Protein AF-A0A2P4SP34-F1 (afdb_monomer)

Sequence (72 aa):
CGFLLWCMAPSPSNGAEFLYHRIIRPFFLKHEAQLDNVVKDLKDKAAETADTIAKEAKKATVNLLGEEKKST

Organism: Bambusicola thoracicus (NCBI:txid9083)

Structure (mmCIF, N/CA/C/O backbone):
data_AF-A0A2P4SP34-F1
#
_entry.id   AF-A0A2P4SP34-F1
#
loop_
_atom_site.group_PDB
_atom_site.id
_atom_site.type_symbol
_atom_site.label_atom_id
_atom_site.label_alt_id
_atom_site.label_comp_id
_atom_site.label_asym_id
_atom_site.label_entity_id
_atom_site.label_seq_id
_atom_site.pdbx_PDB_ins_code
_atom_site.Cartn_x
_atom_site.Cartn_y
_atom_site.Cartn_z
_atom_site.occupancy
_atom_site.B_iso_or_equiv
_atom_site.auth_seq_id
_atom_site.auth_comp_id
_atom_site.auth_asym_id
_atom_site.auth_atom_id
_atom_site.pdbx_PDB_model_num
ATOM 1 N N . CYS A 1 1 ? 17.499 -20.508 -0.299 1.00 61.94 1 CYS A N 1
ATOM 2 C CA . CYS A 1 1 ? 18.256 -19.526 0.515 1.00 61.94 1 CYS A CA 1
ATOM 3 C C . CYS A 1 1 ? 19.050 -18.499 -0.300 1.00 61.94 1 CYS A C 1
ATOM 5 O O . CYS A 1 1 ? 19.202 -17.391 0.189 1.00 61.94 1 CYS A O 1
ATOM 7 N N . GLY A 1 2 ? 19.514 -18.801 -1.524 1.00 73.00 2 GLY A N 1
ATOM 8 C CA . GLY A 1 2 ? 20.290 -17.843 -2.336 1.00 73.00 2 GLY A CA 1
ATOM 9 C C . GLY A 1 2 ? 19.582 -16.510 -2.615 1.00 73.00 2 GLY A C 1
ATOM 10 O O . GLY A 1 2 ? 20.206 -15.465 -2.508 1.00 73.00 2 GLY A O 1
ATOM 11 N N . PHE A 1 3 ? 18.268 -16.534 -2.864 1.00 71.69 3 PHE A N 1
ATOM 12 C CA . PHE A 1 3 ? 17.454 -15.322 -3.034 1.00 71.69 3 PHE A CA 1
ATOM 13 C C . PHE A 1 3 ? 17.452 -14.425 -1.784 1.00 71.69 3 PHE A C 1
ATOM 15 O O . PHE A 1 3 ? 17.716 -13.236 -1.881 1.00 71.69 3 PHE A O 1
ATOM 22 N N . LEU A 1 4 ? 17.230 -15.007 -0.599 1.00 73.62 4 LEU A N 1
ATOM 23 C CA . LEU A 1 4 ? 17.216 -14.267 0.669 1.00 73.62 4 LEU A CA 1
ATOM 24 C C . LEU A 1 4 ? 18.605 -13.719 1.036 1.00 73.62 4 LEU A C 1
ATOM 26 O O . LEU A 1 4 ? 18.707 -12.593 1.508 1.00 73.62 4 LEU A O 1
ATOM 30 N N . LEU A 1 5 ? 19.674 -14.481 0.770 1.00 75.00 5 LEU A N 1
ATOM 31 C CA . LEU A 1 5 ? 21.053 -14.013 0.954 1.00 75.00 5 LEU A CA 1
ATOM 32 C C . LEU A 1 5 ? 21.400 -12.872 -0.007 1.00 75.00 5 LEU A C 1
ATOM 34 O O . LEU A 1 5 ? 22.043 -11.914 0.402 1.00 75.00 5 LEU A O 1
ATOM 38 N N . TRP A 1 6 ? 20.927 -12.930 -1.252 1.00 70.25 6 TRP A N 1
ATOM 39 C CA . TRP A 1 6 ? 21.044 -11.829 -2.208 1.00 70.25 6 TRP A CA 1
ATOM 40 C C . TRP A 1 6 ? 20.245 -10.595 -1.748 1.00 70.25 6 TRP A C 1
ATOM 42 O O . TRP A 1 6 ? 20.691 -9.467 -1.940 1.00 70.25 6 TRP A O 1
ATOM 52 N N . CYS A 1 7 ? 19.085 -10.779 -1.109 1.00 63.06 7 CYS A N 1
ATOM 53 C CA . CYS A 1 7 ? 18.303 -9.682 -0.528 1.00 63.06 7 CYS A CA 1
ATOM 54 C C . CYS A 1 7 ? 18.956 -9.035 0.706 1.00 63.06 7 CYS A C 1
ATOM 56 O O . CYS A 1 7 ? 18.660 -7.878 0.981 1.00 63.06 7 CYS A O 1
ATOM 58 N N . MET A 1 8 ? 19.807 -9.758 1.445 1.00 66.19 8 MET A N 1
ATOM 59 C CA . MET A 1 8 ? 20.485 -9.260 2.655 1.00 66.19 8 MET A CA 1
ATOM 60 C C . MET A 1 8 ? 21.942 -8.837 2.406 1.00 66.19 8 MET A C 1
ATOM 62 O O . MET A 1 8 ? 22.556 -8.201 3.261 1.00 66.19 8 MET A O 1
ATOM 66 N N . ALA A 1 9 ? 22.519 -9.198 1.256 1.00 65.81 9 ALA A N 1
ATOM 67 C CA . ALA A 1 9 ? 23.866 -8.794 0.886 1.00 65.81 9 ALA A CA 1
ATOM 68 C C . ALA A 1 9 ? 23.913 -7.264 0.709 1.00 65.81 9 ALA A C 1
ATOM 70 O O . ALA A 1 9 ? 23.116 -6.740 -0.071 1.00 65.81 9 ALA A O 1
ATOM 71 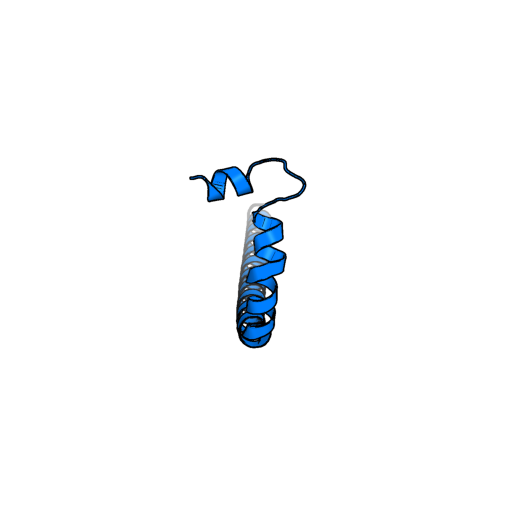N N . PRO A 1 10 ? 24.840 -6.544 1.375 1.00 57.94 10 PRO A N 1
ATOM 72 C CA . PRO A 1 10 ? 25.022 -5.104 1.215 1.00 57.94 10 PRO A CA 1
ATOM 73 C C . PRO A 1 10 ? 25.688 -4.834 -0.139 1.00 57.94 10 PRO A C 1
ATOM 75 O O . PRO A 1 10 ? 26.867 -4.507 -0.230 1.00 57.94 10 PRO A O 1
ATOM 78 N N . SER A 1 11 ? 24.946 -5.062 -1.217 1.00 54.16 11 SER A N 1
ATOM 79 C CA . SER A 1 11 ? 25.367 -4.788 -2.580 1.00 54.16 11 SER A CA 1
ATOM 80 C C . SER A 1 11 ? 24.527 -3.630 -3.112 1.00 54.16 11 SER A C 1
ATOM 82 O O . SER A 1 11 ? 23.305 -3.672 -2.990 1.00 54.16 11 SER A O 1
ATOM 84 N N . PRO A 1 12 ? 25.122 -2.623 -3.775 1.00 54.81 12 PRO A N 1
ATOM 85 C CA . PRO A 1 12 ? 24.369 -1.582 -4.483 1.00 54.81 12 PRO A CA 1
ATOM 86 C C . PRO A 1 12 ? 23.449 -2.154 -5.583 1.00 54.81 12 PRO A C 1
ATOM 88 O O . PRO A 1 12 ? 22.603 -1.446 -6.116 1.00 54.81 12 PRO A O 1
ATOM 91 N N . SER A 1 13 ? 23.584 -3.449 -5.900 1.00 56.22 13 SER A N 1
ATOM 92 C CA . SER A 1 13 ? 22.609 -4.263 -6.632 1.00 56.22 13 SER A CA 1
ATOM 93 C C . SER A 1 13 ? 21.755 -5.114 -5.679 1.00 56.22 13 SER A C 1
ATOM 95 O O . SER A 1 13 ? 21.728 -6.344 -5.792 1.00 56.22 13 SER A O 1
ATOM 97 N N . ASN A 1 14 ? 21.062 -4.473 -4.731 1.00 63.19 14 ASN A N 1
ATOM 98 C CA . ASN A 1 14 ? 20.050 -5.108 -3.885 1.00 63.19 14 ASN A CA 1
A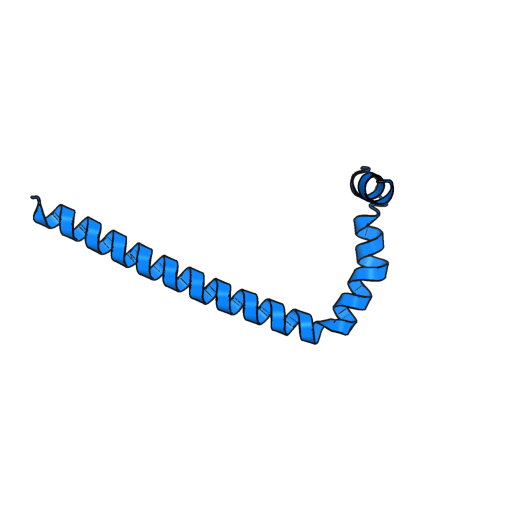TOM 99 C C . ASN A 1 14 ? 19.092 -5.890 -4.794 1.00 63.19 14 ASN A C 1
ATOM 101 O O . ASN A 1 14 ? 18.339 -5.301 -5.568 1.00 63.19 14 ASN A O 1
ATOM 105 N N . GLY A 1 15 ? 19.097 -7.224 -4.741 1.00 68.12 15 GLY A N 1
ATOM 106 C CA . GLY A 1 15 ? 18.194 -8.012 -5.601 1.00 68.12 15 GLY A CA 1
ATOM 107 C C . GLY A 1 15 ? 16.733 -7.756 -5.293 1.00 68.12 15 GLY A C 1
ATOM 108 O O . GLY A 1 15 ? 15.899 -7.894 -6.180 1.00 68.12 15 GLY A O 1
ATOM 109 N N . ALA A 1 16 ? 16.443 -7.317 -4.066 1.00 69.69 16 ALA A N 1
ATOM 110 C CA . ALA A 1 16 ? 15.143 -6.787 -3.694 1.00 69.69 16 ALA A CA 1
ATOM 111 C C . ALA A 1 16 ? 14.786 -5.538 -4.520 1.00 69.69 16 ALA A C 1
ATOM 113 O O . ALA A 1 16 ? 13.704 -5.494 -5.088 1.00 69.69 16 ALA A O 1
ATOM 114 N N . GLU A 1 17 ? 15.701 -4.576 -4.666 1.00 71.62 17 GLU A N 1
ATOM 115 C CA . GLU A 1 17 ? 15.509 -3.342 -5.445 1.00 71.62 17 GLU A CA 1
ATOM 116 C C . GLU A 1 17 ? 15.373 -3.629 -6.947 1.00 71.62 17 GLU A C 1
ATOM 118 O O . GLU A 1 17 ? 14.473 -3.121 -7.615 1.00 71.62 17 GLU A O 1
ATOM 123 N N . PHE A 1 18 ? 16.227 -4.508 -7.483 1.00 75.88 18 PHE A N 1
ATOM 124 C CA . PHE A 1 18 ? 16.167 -4.918 -8.885 1.00 75.88 18 PHE A CA 1
ATOM 125 C C . PHE A 1 18 ? 14.856 -5.648 -9.199 1.00 75.88 18 PHE A C 1
ATOM 127 O O . PHE A 1 18 ? 14.184 -5.327 -10.182 1.00 75.88 18 PHE A O 1
ATOM 134 N N . LEU A 1 19 ? 14.447 -6.588 -8.342 1.00 76.81 19 LEU A N 1
ATOM 135 C CA . LEU A 1 19 ? 13.154 -7.262 -8.449 1.00 76.81 19 LEU A CA 1
ATOM 136 C C . LEU A 1 19 ? 11.998 -6.264 -8.300 1.00 76.81 19 LEU A C 1
ATOM 138 O O . LEU A 1 19 ? 11.009 -6.360 -9.033 1.00 76.81 19 LEU A O 1
ATOM 142 N N . TYR A 1 20 ? 12.144 -5.280 -7.409 1.00 72.19 20 TYR A N 1
ATOM 143 C CA . TYR A 1 20 ? 11.149 -4.240 -7.191 1.00 72.19 20 TYR A CA 1
ATOM 144 C C . TYR A 1 20 ? 10.936 -3.396 -8.445 1.00 72.19 20 TYR A C 1
ATOM 146 O O . TYR A 1 20 ? 9.819 -3.294 -8.944 1.00 72.19 20 TYR A O 1
ATOM 154 N N . HIS A 1 21 ? 12.005 -2.862 -9.031 1.00 73.62 21 HIS A N 1
ATOM 155 C CA . HIS A 1 21 ? 11.919 -2.000 -10.209 1.00 73.62 21 HIS A CA 1
ATOM 156 C C . HIS A 1 21 ? 11.564 -2.761 -11.494 1.00 73.62 21 HIS A C 1
ATOM 158 O O . HIS A 1 21 ? 10.863 -2.218 -12.351 1.00 73.62 21 HIS A O 1
ATOM 164 N N . ARG A 1 22 ? 12.036 -4.005 -11.652 1.00 72.88 22 ARG A N 1
ATOM 165 C CA . ARG A 1 22 ? 11.893 -4.778 -1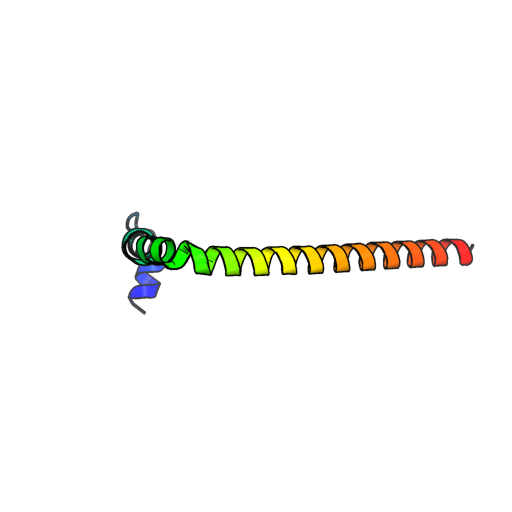2.897 1.00 72.88 22 ARG A CA 1
ATOM 166 C C . ARG A 1 22 ? 10.609 -5.597 -12.966 1.00 72.88 22 ARG A C 1
ATOM 168 O O . ARG A 1 22 ? 10.084 -5.759 -14.064 1.00 72.88 22 ARG A O 1
ATOM 175 N N . ILE A 1 23 ? 10.140 -6.137 -11.838 1.00 70.44 23 ILE A N 1
ATOM 176 C CA . ILE A 1 23 ? 9.011 -7.082 -11.792 1.00 70.44 23 ILE A CA 1
ATOM 177 C C . ILE A 1 23 ? 7.851 -6.530 -10.967 1.00 70.44 23 ILE A C 1
ATOM 179 O O . ILE A 1 23 ? 6.731 -6.496 -11.469 1.00 70.44 23 ILE A O 1
ATOM 183 N N . ILE A 1 24 ? 8.100 -6.053 -9.744 1.00 72.88 24 ILE A N 1
ATOM 184 C CA . ILE A 1 24 ? 7.018 -5.585 -8.862 1.00 72.88 24 ILE A CA 1
ATOM 185 C C . ILE A 1 24 ? 6.384 -4.316 -9.433 1.00 72.88 24 ILE A C 1
ATOM 187 O O . ILE A 1 24 ? 5.176 -4.281 -9.614 1.00 72.88 24 ILE A O 1
ATOM 191 N N . ARG A 1 25 ? 7.174 -3.311 -9.821 1.00 73.31 25 ARG A N 1
ATOM 192 C CA . ARG A 1 25 ? 6.697 -2.025 -10.353 1.00 73.31 25 ARG A CA 1
ATOM 193 C C . ARG A 1 25 ? 5.773 -2.149 -11.576 1.00 73.31 25 ARG A C 1
ATOM 195 O O . ARG A 1 25 ? 4.690 -1.572 -11.528 1.00 73.31 25 ARG A O 1
ATOM 202 N N . PRO A 1 26 ? 6.117 -2.881 -12.657 1.00 69.75 26 PRO A N 1
ATOM 203 C CA . PRO A 1 26 ? 5.207 -3.025 -13.795 1.00 69.75 26 PRO A CA 1
ATOM 204 C C . PRO A 1 26 ? 3.959 -3.853 -13.463 1.00 69.75 26 PRO A C 1
ATOM 206 O O . PRO A 1 26 ? 2.908 -3.622 -14.057 1.00 69.75 26 PRO A O 1
ATOM 209 N N . PHE A 1 27 ? 4.038 -4.790 -12.515 1.00 70.31 27 PHE A N 1
ATOM 210 C CA . PHE A 1 27 ? 2.872 -5.562 -12.084 1.00 70.31 27 PHE A CA 1
ATOM 211 C C . PHE A 1 27 ? 1.935 -4.732 -11.194 1.00 70.31 27 PHE A C 1
ATOM 213 O O . PHE A 1 27 ? 0.719 -4.784 -11.374 1.00 70.31 27 PHE A O 1
ATOM 220 N N . PHE A 1 28 ? 2.514 -3.916 -10.308 1.00 67.81 28 PHE A N 1
ATOM 221 C CA . PHE A 1 28 ? 1.834 -2.977 -9.417 1.00 67.81 28 PHE A CA 1
ATOM 222 C C . PHE A 1 28 ? 1.107 -1.892 -10.214 1.00 67.81 28 PHE A C 1
ATOM 224 O O . PHE A 1 28 ? -0.078 -1.702 -10.000 1.00 67.81 28 PHE A O 1
ATOM 231 N N . LEU A 1 29 ? 1.760 -1.275 -11.208 1.00 68.94 29 LEU A N 1
ATOM 232 C CA . LEU A 1 29 ? 1.124 -0.324 -12.137 1.00 68.94 29 LEU A CA 1
ATOM 233 C C . LEU A 1 29 ? -0.022 -0.966 -12.933 1.00 68.94 29 LEU A C 1
ATOM 235 O O . LEU A 1 29 ? -1.058 -0.354 -13.163 1.00 68.94 29 LEU A O 1
ATOM 239 N N . LYS A 1 30 ? 0.126 -2.232 -13.340 1.00 70.06 30 LYS A N 1
ATOM 240 C CA . LYS A 1 30 ? -0.922 -2.940 -14.091 1.00 70.06 30 LYS A CA 1
ATOM 241 C C . LYS A 1 30 ? -2.141 -3.308 -13.229 1.00 70.06 30 LYS A C 1
ATOM 243 O O . LYS A 1 30 ? -3.224 -3.490 -13.774 1.00 70.06 30 LYS A O 1
ATOM 248 N N . HIS A 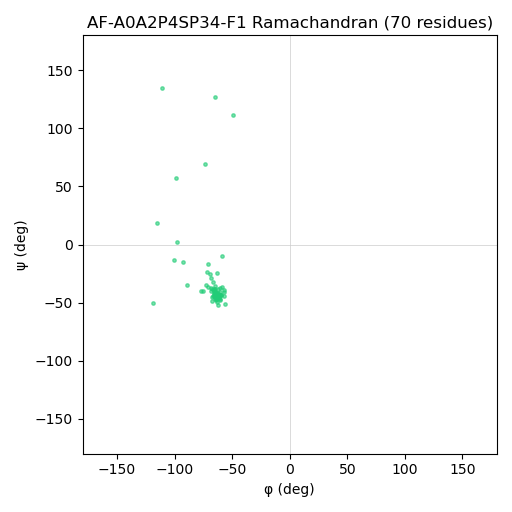1 31 ? -1.968 -3.411 -11.910 1.00 73.75 31 HIS A N 1
ATOM 249 C CA . HIS A 1 31 ? -3.021 -3.727 -10.933 1.00 73.75 31 HIS A CA 1
ATOM 250 C C . HIS A 1 31 ? -3.282 -2.557 -9.977 1.00 73.75 31 HIS A C 1
ATOM 252 O O . HIS A 1 31 ? -3.883 -2.746 -8.921 1.00 73.75 31 HIS A O 1
ATOM 258 N N . GLU A 1 32 ? -2.854 -1.350 -10.351 1.00 67.94 32 GLU A N 1
ATOM 259 C CA . GLU A 1 32 ? -2.923 -0.154 -9.515 1.00 67.94 32 GLU A CA 1
ATOM 260 C C . GLU A 1 32 ? -4.360 0.111 -9.086 1.00 67.94 32 GLU A C 1
ATOM 262 O O . GLU A 1 32 ? -4.601 0.327 -7.913 1.00 67.94 32 GLU A O 1
ATOM 267 N N . ALA A 1 33 ? -5.334 -0.070 -9.981 1.00 70.81 33 ALA A N 1
ATOM 268 C CA . ALA A 1 33 ? -6.748 0.062 -9.643 1.00 70.81 33 ALA A CA 1
ATOM 269 C C . ALA A 1 33 ? -7.204 -0.905 -8.533 1.00 70.81 33 ALA A C 1
ATOM 271 O O . ALA A 1 33 ? -8.026 -0.540 -7.701 1.00 70.81 33 ALA A O 1
ATOM 272 N N . GLN A 1 34 ? -6.692 -2.138 -8.488 1.00 73.62 34 GLN A N 1
ATOM 273 C CA . GLN A 1 34 ? -7.052 -3.084 -7.425 1.00 73.62 34 GLN A CA 1
ATOM 274 C C . GLN A 1 34 ? -6.326 -2.761 -6.122 1.00 73.62 34 GLN A C 1
ATOM 276 O O . GLN A 1 34 ? -6.923 -2.821 -5.051 1.00 73.62 34 GLN A O 1
ATOM 281 N N . LEU A 1 35 ? -5.055 -2.380 -6.214 1.00 74.31 35 LEU A N 1
ATOM 282 C CA . LEU A 1 35 ? -4.257 -1.993 -5.057 1.00 74.31 35 LEU A CA 1
ATOM 283 C C . LEU A 1 35 ? -4.745 -0.685 -4.438 1.00 74.31 35 LEU A C 1
ATOM 285 O O . LEU A 1 35 ? -4.785 -0.593 -3.220 1.00 74.31 35 LEU A O 1
ATOM 289 N N . ASP A 1 36 ? -5.178 0.279 -5.241 1.00 79.88 36 ASP A N 1
ATOM 290 C CA . ASP A 1 36 ? -5.727 1.552 -4.777 1.00 79.88 36 ASP A CA 1
ATOM 291 C C . ASP A 1 36 ? -7.041 1.338 -4.017 1.00 79.88 36 ASP A C 1
ATOM 293 O O . ASP A 1 36 ? -7.217 1.877 -2.927 1.00 79.88 36 ASP A O 1
ATOM 297 N N . ASN A 1 37 ? -7.914 0.446 -4.506 1.00 81.06 37 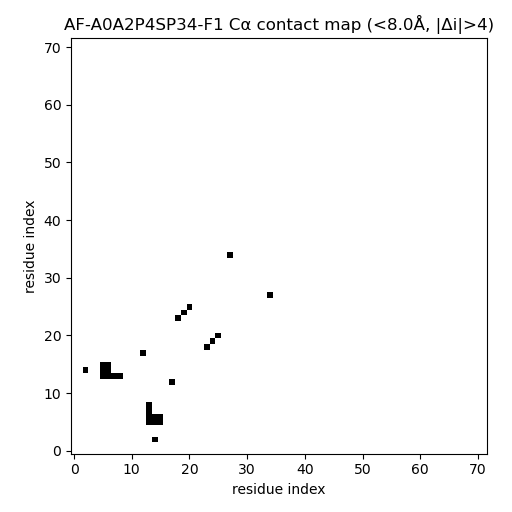ASN A N 1
ATOM 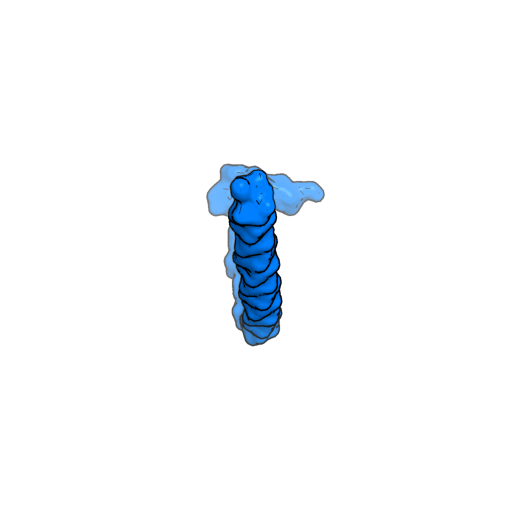298 C CA . ASN A 1 37 ? -9.115 0.042 -3.769 1.00 81.06 37 ASN A CA 1
ATOM 299 C C . ASN A 1 37 ? -8.769 -0.660 -2.444 1.00 81.06 37 ASN A C 1
ATOM 301 O O . ASN A 1 37 ? -9.318 -0.306 -1.407 1.00 81.06 37 ASN A O 1
ATOM 305 N N . VAL A 1 38 ? -7.814 -1.597 -2.444 1.00 82.25 38 VAL A N 1
ATOM 306 C CA . VAL A 1 38 ? -7.403 -2.310 -1.219 1.00 82.25 38 VAL A CA 1
ATOM 307 C C . VAL A 1 38 ? -6.739 -1.369 -0.208 1.00 82.25 38 VAL A C 1
ATOM 309 O O . VAL A 1 38 ? -7.009 -1.454 0.987 1.00 82.25 38 VAL A O 1
ATOM 312 N N . VAL A 1 39 ? -5.880 -0.454 -0.664 1.00 83.44 39 VAL A N 1
ATOM 313 C CA . VAL A 1 39 ? -5.233 0.560 0.182 1.00 83.44 39 VAL A CA 1
ATOM 314 C C . VAL A 1 39 ? -6.265 1.533 0.739 1.00 83.44 39 VAL A C 1
ATOM 316 O O . VAL A 1 39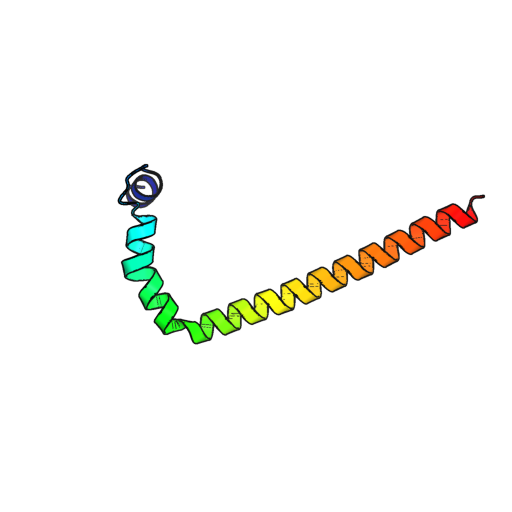 ? -6.173 1.904 1.909 1.00 83.44 39 VAL A O 1
ATOM 319 N N . LYS A 1 40 ? -7.263 1.919 -0.058 1.00 85.62 40 LYS A N 1
ATOM 320 C CA . LYS A 1 40 ? -8.373 2.755 0.392 1.00 85.62 40 LYS A CA 1
ATOM 321 C C . LYS A 1 40 ? -9.210 2.053 1.462 1.00 85.62 40 LYS A C 1
ATOM 323 O O . LYS A 1 40 ? -9.379 2.627 2.530 1.00 85.62 40 LYS A O 1
ATOM 328 N N . ASP A 1 41 ? -9.597 0.796 1.250 1.00 89.69 41 ASP A N 1
ATOM 329 C CA . ASP A 1 41 ? -10.330 0.001 2.246 1.00 89.69 41 ASP A CA 1
ATOM 330 C C . ASP A 1 41 ? -9.526 -0.189 3.543 1.00 89.69 41 ASP A C 1
ATOM 332 O O . ASP A 1 41 ? -10.068 -0.094 4.646 1.00 89.69 41 ASP A O 1
ATOM 336 N N . LEU A 1 42 ? -8.215 -0.432 3.434 1.00 88.50 42 LEU A N 1
ATOM 337 C CA . LEU A 1 42 ? -7.310 -0.518 4.584 1.00 88.50 42 LEU A CA 1
ATOM 338 C C . LEU A 1 42 ? -7.225 0.811 5.334 1.00 88.50 42 LEU A C 1
ATOM 340 O O . LEU A 1 42 ? -7.250 0.820 6.563 1.00 88.50 42 LEU A O 1
ATOM 344 N N . LYS A 1 43 ? -7.125 1.928 4.609 1.00 89.25 43 LYS A N 1
ATOM 345 C CA . LYS A 1 43 ? -7.067 3.273 5.183 1.00 89.25 43 LYS A CA 1
ATOM 346 C C . LYS A 1 43 ? -8.378 3.640 5.872 1.00 89.25 43 LYS A C 1
ATOM 348 O O . LYS A 1 43 ? -8.326 4.143 6.990 1.00 89.25 43 LYS A O 1
ATOM 353 N N . ASP A 1 44 ? -9.516 3.358 5.248 1.00 92.75 44 ASP A N 1
ATOM 354 C CA . ASP A 1 44 ? -10.840 3.622 5.812 1.00 92.75 44 ASP A CA 1
ATOM 355 C C . ASP A 1 44 ? -11.069 2.768 7.071 1.00 92.75 44 ASP A C 1
ATOM 357 O O . ASP A 1 44 ? -11.452 3.300 8.112 1.00 92.75 44 ASP A O 1
ATOM 361 N N . LYS A 1 45 ? -10.705 1.475 7.050 1.00 90.94 45 LYS A N 1
ATOM 362 C CA . LYS A 1 45 ? -10.745 0.615 8.249 1.00 90.94 45 LYS A CA 1
ATOM 363 C C . LYS A 1 45 ? -9.791 1.066 9.348 1.00 90.94 45 LYS A C 1
ATOM 365 O O . LYS A 1 45 ? -10.141 1.009 10.527 1.00 90.94 45 LYS A O 1
ATOM 370 N N . ALA A 1 46 ? -8.577 1.477 8.993 1.00 91.12 46 ALA A N 1
ATOM 371 C CA . ALA A 1 46 ? -7.608 1.984 9.956 1.00 91.12 46 ALA A CA 1
ATOM 372 C C . ALA A 1 46 ? -8.095 3.291 10.597 1.00 91.12 46 ALA A C 1
ATOM 374 O O . ALA A 1 46 ? -7.959 3.448 11.808 1.00 91.12 46 ALA A O 1
ATOM 375 N N . ALA A 1 47 ? -8.701 4.186 9.812 1.00 92.06 47 ALA A N 1
ATOM 376 C CA . ALA A 1 47 ? -9.314 5.413 10.307 1.00 92.06 47 ALA A CA 1
ATOM 377 C C . ALA A 1 47 ? -10.485 5.107 11.251 1.00 92.06 47 ALA A C 1
ATOM 379 O O . ALA A 1 47 ? -10.474 5.576 12.383 1.00 92.06 47 ALA A O 1
ATOM 380 N N . GLU A 1 48 ? -11.419 4.236 10.856 1.00 92.88 48 GLU A N 1
ATOM 381 C CA . GLU A 1 48 ? -12.542 3.818 11.709 1.00 92.88 48 GLU A CA 1
ATOM 382 C C . GLU A 1 48 ? -12.054 3.205 13.031 1.00 92.88 48 GLU A C 1
ATOM 384 O O . GLU A 1 48 ? -12.542 3.540 14.114 1.00 92.88 48 GLU A O 1
ATOM 389 N N . THR A 1 49 ? -11.039 2.341 12.958 1.00 90.56 49 THR A N 1
ATOM 390 C CA . THR A 1 49 ? -10.447 1.705 14.139 1.00 90.56 49 THR A CA 1
ATOM 391 C C . THR A 1 49 ? -9.785 2.750 15.039 1.00 90.56 49 THR A C 1
ATOM 393 O O . THR A 1 49 ? -9.993 2.734 16.250 1.00 90.56 49 THR A O 1
ATOM 396 N N . ALA A 1 50 ? -9.029 3.692 14.470 1.00 92.12 50 ALA A N 1
ATOM 397 C CA . ALA A 1 50 ? -8.385 4.769 15.214 1.00 92.12 50 ALA A CA 1
ATOM 398 C C . ALA A 1 50 ? -9.402 5.713 15.874 1.00 92.12 50 ALA A C 1
ATOM 400 O O . ALA A 1 50 ? -9.228 6.061 17.041 1.00 92.12 50 ALA A O 1
ATOM 401 N N . ASP A 1 51 ? -10.478 6.080 15.176 1.00 92.06 51 ASP A N 1
ATOM 402 C CA . ASP A 1 51 ? -11.574 6.888 15.720 1.00 92.06 51 ASP A CA 1
ATOM 403 C C . ASP A 1 51 ? -12.293 6.161 16.860 1.00 92.06 51 ASP A C 1
ATOM 405 O O . ASP A 1 51 ? -12.578 6.757 17.902 1.00 92.06 51 ASP A O 1
ATOM 409 N N . THR A 1 52 ? -12.529 4.856 16.710 1.00 91.69 52 THR A N 1
ATOM 410 C CA . THR A 1 52 ? -13.145 4.032 17.756 1.00 91.69 52 THR A CA 1
ATOM 411 C C . THR A 1 52 ? -12.244 3.949 18.987 1.00 91.69 52 THR A C 1
ATOM 413 O O . THR A 1 52 ? -12.699 4.211 20.098 1.00 91.69 52 THR A O 1
ATOM 416 N N . ILE A 1 53 ? -10.945 3.687 18.802 1.00 90.50 53 ILE A N 1
ATOM 417 C CA . ILE A 1 53 ? -9.958 3.672 19.891 1.00 90.50 53 ILE A CA 1
ATOM 418 C C . ILE A 1 53 ? -9.868 5.047 20.558 1.00 90.50 53 ILE A C 1
ATOM 420 O O . ILE A 1 53 ? -9.859 5.132 21.783 1.00 90.50 53 ILE A O 1
ATOM 424 N N . ALA A 1 54 ? -9.841 6.135 19.787 1.00 90.81 54 ALA A N 1
ATOM 425 C CA . ALA A 1 54 ? -9.791 7.487 20.329 1.00 90.81 54 ALA A CA 1
ATOM 426 C C . ALA A 1 54 ? -11.062 7.826 21.121 1.00 90.81 54 ALA A C 1
ATOM 428 O O . ALA A 1 54 ? -10.983 8.470 22.168 1.00 90.81 54 ALA A O 1
ATOM 429 N N . LYS A 1 55 ? -12.235 7.383 20.658 1.00 91.38 55 LYS A N 1
ATOM 430 C CA . LYS A 1 55 ? -13.512 7.569 21.354 1.00 91.38 55 LYS A CA 1
ATOM 431 C C . LYS A 1 55 ? -13.565 6.775 22.657 1.00 91.38 55 LYS A C 1
ATOM 433 O O . LYS A 1 55 ? -13.948 7.341 23.680 1.00 91.38 55 LYS A O 1
ATOM 438 N N . GLU A 1 56 ? -13.143 5.514 22.642 1.00 90.62 56 GLU A N 1
ATOM 439 C CA . GLU A 1 56 ? -13.070 4.680 23.845 1.00 90.62 56 GLU A CA 1
ATOM 440 C C . GLU A 1 56 ? -12.021 5.206 24.831 1.00 90.62 56 GLU A C 1
ATOM 442 O O . GLU A 1 56 ? -12.304 5.297 26.021 1.00 90.62 56 GLU A O 1
ATOM 447 N N . ALA A 1 57 ? -10.861 5.667 24.355 1.00 88.06 57 ALA A N 1
ATOM 448 C CA . ALA A 1 57 ? -9.851 6.308 25.193 1.00 88.06 57 ALA A CA 1
ATOM 449 C C . ALA A 1 57 ? -10.391 7.589 25.841 1.00 88.06 57 ALA A C 1
ATOM 451 O O . ALA A 1 57 ? -10.268 7.765 27.048 1.00 88.06 57 ALA A O 1
ATOM 452 N N .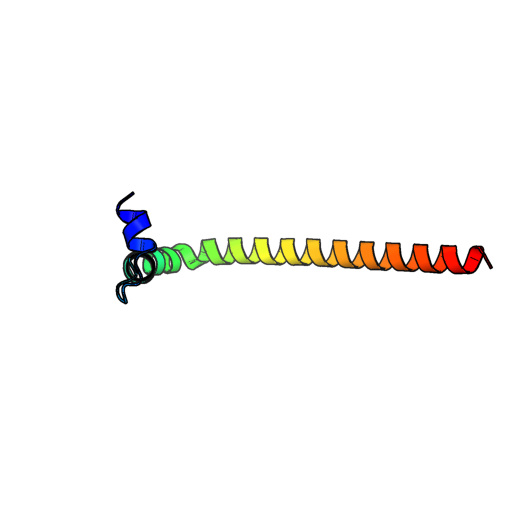 LYS A 1 58 ? -11.065 8.462 25.079 1.00 87.81 58 LYS A N 1
ATOM 453 C CA . LYS A 1 58 ? -11.714 9.664 25.632 1.00 87.81 58 LYS A CA 1
ATOM 454 C C . LYS A 1 58 ? -12.772 9.305 26.673 1.00 87.81 58 LYS A C 1
ATOM 456 O O . LYS A 1 58 ? -12.825 9.940 27.721 1.00 87.81 58 LYS A O 1
ATOM 461 N N . LYS A 1 59 ? -13.597 8.291 26.408 1.00 88.19 59 LYS A N 1
ATOM 462 C CA . LYS A 1 59 ? -14.639 7.825 27.330 1.00 88.19 59 LYS A CA 1
ATOM 463 C C . LYS A 1 59 ? -14.045 7.227 28.607 1.00 88.19 59 LYS A C 1
ATOM 465 O O . LYS A 1 59 ? -14.517 7.545 29.694 1.00 88.19 59 LYS A O 1
ATOM 470 N N . ALA A 1 60 ? -12.992 6.422 28.487 1.00 86.38 60 ALA A N 1
ATOM 471 C CA . ALA A 1 60 ? -12.254 5.875 29.618 1.00 86.38 60 ALA A CA 1
ATOM 472 C C . ALA A 1 60 ? -11.627 6.994 30.460 1.00 86.38 60 ALA A C 1
ATOM 474 O O . ALA A 1 60 ? -11.805 7.005 31.672 1.00 86.38 60 ALA A O 1
ATOM 475 N N . THR A 1 61 ? -10.993 7.989 29.833 1.00 84.38 61 THR A N 1
ATOM 476 C CA . THR A 1 61 ? -10.430 9.151 30.536 1.00 84.38 61 THR A CA 1
ATOM 477 C C . THR A 1 61 ? -11.504 9.972 31.252 1.00 84.38 61 THR A C 1
ATOM 479 O O . THR A 1 61 ? -11.297 10.370 32.393 1.00 84.38 61 THR A O 1
ATOM 482 N N . VAL A 1 62 ? -12.668 10.205 30.631 1.00 84.00 62 VAL A N 1
ATOM 483 C CA . VAL A 1 62 ? -13.790 10.919 31.271 1.00 84.00 62 VAL A CA 1
ATOM 484 C C . VAL A 1 62 ? -14.352 10.132 32.456 1.00 84.00 62 VAL A C 1
ATOM 486 O O . VAL A 1 62 ? -14.636 10.727 33.493 1.00 84.00 62 VAL A O 1
ATOM 489 N N . ASN A 1 63 ? -14.474 8.807 32.336 1.00 81.69 63 ASN A N 1
ATOM 490 C CA . ASN A 1 63 ? -14.912 7.959 33.443 1.00 81.69 63 ASN A CA 1
ATOM 491 C C . ASN A 1 63 ? -13.905 7.979 34.601 1.00 81.69 63 ASN A C 1
ATOM 493 O O . ASN A 1 63 ? -14.317 8.174 35.738 1.00 81.69 63 ASN A O 1
ATOM 497 N N . LEU A 1 64 ? -12.603 7.862 34.318 1.00 77.75 64 LEU A N 1
ATOM 498 C CA . LEU A 1 64 ? -11.541 7.935 35.330 1.00 77.75 64 LEU A CA 1
ATOM 499 C C . LEU A 1 64 ? -11.536 9.289 36.060 1.00 77.75 64 LEU A C 1
ATOM 501 O O . LEU A 1 64 ? -11.464 9.328 37.285 1.00 77.75 64 LEU A O 1
ATOM 505 N N . LEU A 1 65 ? -11.686 10.397 35.325 1.00 72.88 65 LEU A N 1
ATOM 506 C CA . LEU A 1 65 ? -11.763 11.741 35.909 1.00 72.88 65 LEU A CA 1
ATOM 507 C C . LEU A 1 65 ? -13.045 11.943 36.744 1.00 72.88 65 LEU A C 1
ATOM 509 O O . LEU A 1 65 ? -13.055 12.681 37.728 1.00 72.88 65 LEU A O 1
ATOM 513 N N . GLY A 1 66 ? -14.141 11.294 36.343 1.00 67.81 66 GLY A N 1
ATOM 514 C CA . GLY A 1 66 ? -15.403 11.290 37.080 1.00 67.81 66 GLY A CA 1
ATOM 515 C C . GLY A 1 66 ? -15.337 10.484 38.379 1.00 67.81 66 GLY A C 1
ATOM 516 O O . GLY A 1 66 ? -15.916 10.905 39.379 1.00 67.81 66 GLY A O 1
ATOM 517 N N . GLU A 1 67 ? -14.611 9.364 38.383 1.00 62.81 67 GLU A N 1
ATOM 518 C CA . GLU A 1 67 ? -14.368 8.557 39.585 1.00 62.81 67 GLU A CA 1
ATOM 519 C C . GLU A 1 67 ? -13.461 9.303 40.579 1.00 62.81 67 GLU A C 1
ATOM 521 O O . GLU A 1 67 ? -13.761 9.328 41.773 1.00 62.81 67 GLU A O 1
ATOM 526 N N . GLU A 1 68 ? -12.430 10.010 40.094 1.00 58.56 68 GLU A N 1
ATOM 527 C CA . GLU A 1 68 ? -11.559 10.854 40.930 1.00 58.56 68 GLU A CA 1
ATOM 528 C C . GLU A 1 68 ? -12.355 11.957 41.655 1.00 58.56 68 GLU A C 1
ATOM 530 O O . GLU A 1 68 ? -12.205 12.152 42.862 1.00 58.56 68 GLU A O 1
ATOM 535 N N . LYS A 1 69 ? -13.290 12.620 40.956 1.00 54.78 69 LYS 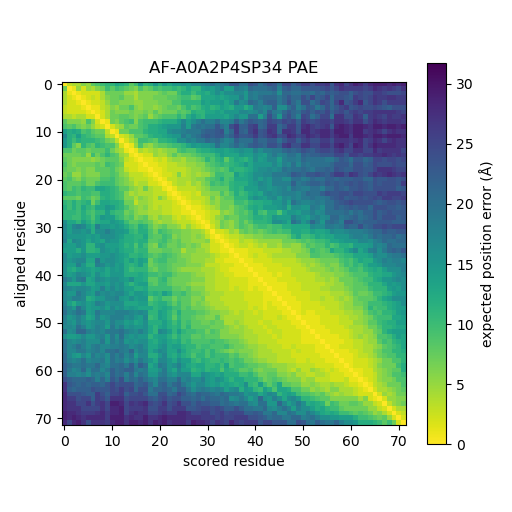A N 1
ATOM 536 C CA . LYS A 1 69 ? -14.162 13.655 41.543 1.00 54.78 69 LYS A CA 1
ATOM 537 C C . LYS A 1 69 ? -15.227 13.134 42.509 1.00 54.78 69 LYS A C 1
ATOM 539 O O . LYS A 1 69 ? -15.808 13.942 43.225 1.00 54.78 69 LYS A O 1
ATOM 544 N N . LYS A 1 70 ? -15.532 11.834 42.504 1.00 51.62 70 LYS A N 1
ATOM 545 C CA . LYS A 1 70 ? -16.544 11.236 43.393 1.00 51.62 70 LYS A CA 1
ATOM 546 C C . LYS A 1 70 ? -15.939 10.691 44.692 1.00 51.62 70 LYS A C 1
ATOM 548 O O . LYS A 1 70 ? -16.680 10.421 45.632 1.00 51.62 70 LYS A O 1
ATOM 553 N N . SER A 1 71 ? -14.615 10.525 44.739 1.00 48.94 71 SER A N 1
ATOM 554 C CA . SER A 1 71 ? -13.886 10.016 45.907 1.00 48.94 71 SER A CA 1
ATOM 555 C C . SER A 1 71 ? -13.259 11.110 46.792 1.00 48.94 71 SER A C 1
ATOM 557 O O . SER A 1 71 ? -12.601 10.764 47.773 1.00 48.94 71 SER A O 1
ATOM 559 N N . THR A 1 72 ? -13.456 12.394 46.471 1.00 42.75 72 THR A N 1
ATOM 560 C CA . THR A 1 72 ? -13.117 13.556 47.322 1.00 42.75 72 THR A CA 1
ATOM 561 C C . THR A 1 72 ? -14.398 14.251 47.755 1.00 42.75 72 THR A C 1
ATOM 563 O O . THR A 1 72 ? -14.485 14.638 48.939 1.00 42.75 72 THR A O 1
#

Mean predicted aligned error: 12.7 Å

Foldseek 3Di:
DVLVCLCVPPDPPNVVVVCCVPPVVVVCVVCVVVVVVVVVVVVVVVVVVVVVVVVVVVVVVVVVVVVVVVVD

Secondary structure (DSSP, 8-state):
-HHHHHHHS--SS-HHHHHIIIIIHHHHHHTHHHHHHHHHHHHHHHHHHHHHHHHHHHHHHHHHHHHHHH--

Radius of gyration: 23.48 Å; Cα contacts (8 Å, |Δi|>4): 14; chains: 1; bounding box: 42×33×61 Å

Solvent-accessible surface area (backbone atoms only — not comparable to full-atom values): 4056 Å² total; per-residue (Å²): 109,69,70,61,50,41,51,67,42,97,43,102,73,31,46,55,56,52,45,37,65,69,51,46,45,61,51,45,66,74,40,37,75,59,50,51,52,52,51,48,54,52,50,53,50,49,49,54,50,50,52,50,50,51,51,51,50,52,51,52,52,52,51,53,56,51,52,58,68,71,75,110

pLDDT: mean 75.27, std 12.34, range [42.75, 92.88]